Protein AF-A0A8D8B801-F1 (afdb_monomer)

Radius of gyration: 15.99 Å; Cα contacts (8 Å, |Δi|>4): 136; chains: 1; bounding box: 34×31×48 Å

Secondary structure (DSSP, 8-state):
-HHHHHTT-SEEEE--S-TTSTT--TTHHHHHHHHHHHHHHHHHHHHHHHTSPPPEEEEEEE--HHHHHHH--HHHHTTT-SEEEEE---SS-TTSSS--

Mean predicted aligned error: 2.22 Å

pLDDT: mean 98.2, std 1.42, range [85.69, 98.88]

Solvent-accessible surface area (backbone atoms only — not comparable to full-atom values): 5796 Å² total; per-residue (Å²): 107,69,66,37,63,74,73,70,48,66,49,51,71,45,79,64,89,38,38,31,33,94,85,40,53,65,67,35,16,60,49,50,40,49,50,41,44,54,50,41,53,51,27,48,51,49,14,67,75,68,75,46,82,55,53,45,39,33,31,48,40,72,64,47,67,67,59,37,69,46,22,49,54,62,82,60,40,61,74,39,36,78,49,74,46,67,46,86,60,84,85,58,57,90,92,52,97,62,92,117

Nearest PDB structures (foldseek):
  8fra-assembly3_C  TM=9.964E-01  e=2.620E-12  Mus musculus
  3rm4-assembly1_A  TM=1.000E+00  e=6.123E-12  Homo sapiens
  5hbf-assembly3_A  TM=9.981E-01  e=1.102E-11  Homo sapiens
  1hkk-assembly1_A  TM=1.001E+00  e=2.260E-11  Homo sapiens
  1lg2-assembly1_A  TM=9.950E-01  e=1.983E-11  Homo sapiens

Structure (mmCIF, N/CA/C/O backbone):
data_AF-A0A8D8B801-F1
#
_entry.id   AF-A0A8D8B801-F1
#
loop_
_atom_site.group_PDB
_atom_site.id
_atom_site.type_symbol
_atom_site.label_atom_id
_atom_site.label_alt_id
_atom_site.label_comp_id
_atom_site.label_asym_id
_atom_site.label_entity_id
_atom_site.label_seq_id
_atom_site.pdbx_PDB_ins_code
_atom_site.Cartn_x
_atom_site.Cartn_y
_atom_site.Cartn_z
_atom_site.occupancy
_atom_site.B_iso_or_equiv
_atom_site.auth_seq_id
_atom_site.auth_comp_id
_atom_site.auth_asym_id
_atom_site.auth_atom_id
_atom_site.pdbx_PDB_model_num
ATOM 1 N N . ILE A 1 1 ? -14.429 1.336 5.084 1.00 97.62 1 ILE A N 1
ATOM 2 C CA . ILE A 1 1 ? -14.723 0.855 6.463 1.00 97.62 1 ILE A CA 1
ATOM 3 C C . ILE A 1 1 ? -16.054 0.115 6.546 1.00 97.62 1 ILE A C 1
ATOM 5 O O . ILE A 1 1 ? -16.033 -1.063 6.875 1.00 97.62 1 ILE A O 1
ATOM 9 N N . GLN A 1 2 ? -17.192 0.752 6.230 1.00 98.19 2 GLN A N 1
ATOM 10 C CA . GLN A 1 2 ? -18.514 0.112 6.347 1.00 98.19 2 GLN A CA 1
ATOM 11 C C . GLN A 1 2 ? -18.580 -1.242 5.632 1.00 98.19 2 GLN A C 1
ATOM 13 O O . GLN A 1 2 ? -19.030 -2.210 6.232 1.00 98.19 2 GLN A O 1
ATOM 18 N N . PHE A 1 3 ? -18.071 -1.326 4.400 1.00 98.75 3 PHE A N 1
ATOM 19 C CA . PHE A 1 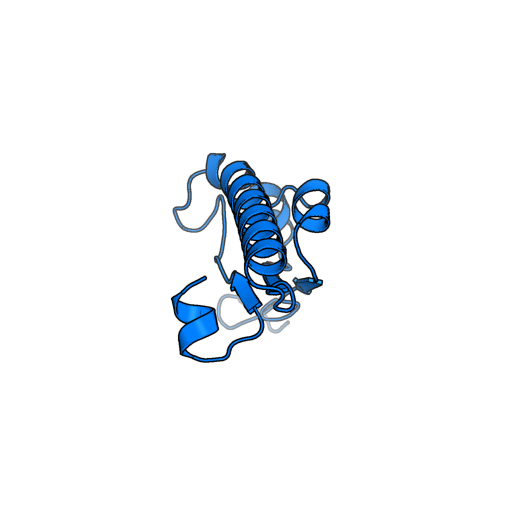3 ? -18.004 -2.577 3.640 1.00 98.75 3 PHE A CA 1
ATOM 20 C C . PHE A 1 3 ? -17.279 -3.689 4.417 1.00 98.75 3 PHE A C 1
ATOM 22 O O . PHE A 1 3 ? -17.859 -4.735 4.684 1.00 98.75 3 PHE A O 1
ATOM 29 N N . LEU A 1 4 ? -16.052 -3.419 4.872 1.00 98.69 4 LEU A N 1
ATOM 30 C CA . LEU A 1 4 ? -15.227 -4.373 5.621 1.00 98.69 4 LEU A CA 1
ATOM 31 C C . LEU A 1 4 ? -15.934 -4.856 6.890 1.00 98.69 4 LEU A C 1
ATOM 33 O O . LEU A 1 4 ? -16.021 -6.053 7.134 1.00 98.69 4 LEU A O 1
ATOM 37 N N . ARG A 1 5 ? -16.521 -3.930 7.658 1.00 98.19 5 ARG A N 1
ATOM 38 C CA . ARG A 1 5 ? -17.266 -4.268 8.878 1.00 98.19 5 ARG A CA 1
ATOM 39 C C . ARG A 1 5 ? -18.551 -5.049 8.597 1.00 98.19 5 ARG A C 1
ATOM 41 O O . ARG A 1 5 ? -18.881 -5.935 9.373 1.00 98.19 5 ARG A O 1
ATOM 48 N N . THR A 1 6 ? -19.257 -4.735 7.510 1.00 98.56 6 THR A N 1
ATOM 49 C CA . THR A 1 6 ? -20.506 -5.416 7.115 1.00 98.56 6 THR A CA 1
ATOM 50 C C . THR A 1 6 ? -20.243 -6.883 6.787 1.00 98.56 6 THR A C 1
ATOM 52 O O . THR A 1 6 ? -21.009 -7.745 7.201 1.00 98.56 6 THR A O 1
ATOM 55 N N . TYR A 1 7 ? -19.142 -7.167 6.090 1.00 98.62 7 TYR A N 1
ATOM 56 C CA . TYR A 1 7 ? -18.802 -8.519 5.645 1.00 98.62 7 TYR A CA 1
ATOM 57 C C . TYR A 1 7 ? -17.802 -9.244 6.555 1.00 98.62 7 TYR A C 1
ATOM 59 O O . TYR A 1 7 ? -17.380 -10.349 6.234 1.00 98.62 7 TYR A O 1
ATOM 67 N N . GLY A 1 8 ? -17.444 -8.654 7.699 1.00 98.19 8 GLY A N 1
ATOM 68 C CA . GLY A 1 8 ? -16.581 -9.294 8.692 1.00 98.19 8 GLY A CA 1
ATOM 69 C C . GLY A 1 8 ? -15.114 -9.432 8.275 1.00 98.19 8 GLY A C 1
ATOM 70 O O . GLY A 1 8 ? -14.441 -10.327 8.769 1.00 98.19 8 GLY A O 1
ATOM 71 N N . PHE A 1 9 ? -14.611 -8.569 7.388 1.00 98.75 9 PHE A N 1
ATOM 72 C CA . PHE A 1 9 ? -13.186 -8.521 7.058 1.00 98.75 9 PHE A CA 1
ATOM 73 C C . PHE A 1 9 ? -12.375 -7.828 8.158 1.00 98.75 9 PHE A C 1
ATOM 75 O O . PHE A 1 9 ? -12.814 -6.835 8.749 1.00 98.75 9 PHE A O 1
ATOM 82 N N . ASP A 1 10 ? -11.145 -8.301 8.355 1.00 98.62 10 ASP A N 1
ATOM 83 C CA . ASP A 1 10 ? -10.192 -7.735 9.314 1.00 98.62 10 ASP A CA 1
ATOM 84 C C . ASP A 1 10 ? -9.331 -6.605 8.737 1.00 98.62 10 ASP A C 1
ATOM 86 O O . ASP A 1 10 ? -8.613 -5.941 9.482 1.00 98.62 10 ASP A O 1
ATOM 90 N N . GLY A 1 11 ? -9.391 -6.357 7.429 1.00 98.62 11 GLY A N 1
ATOM 91 C CA . GLY A 1 11 ? -8.564 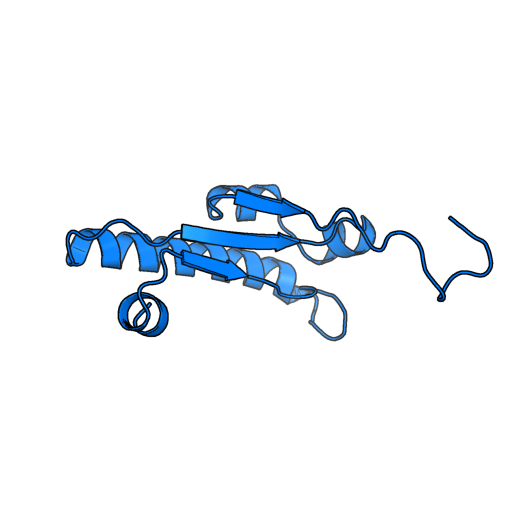-5.358 6.763 1.00 98.62 11 GLY A CA 1
ATOM 92 C C . GLY A 1 11 ? -8.825 -5.257 5.266 1.00 98.62 11 GLY A C 1
ATOM 93 O O . GLY A 1 11 ? -9.752 -5.880 4.749 1.00 98.62 11 GLY A O 1
ATOM 94 N N . MET A 1 12 ? -8.009 -4.456 4.589 1.00 98.69 12 MET A N 1
ATOM 95 C CA . MET A 1 12 ? -8.029 -4.265 3.140 1.00 98.69 12 MET A CA 1
ATOM 96 C C . MET A 1 12 ? -6.610 -4.368 2.586 1.00 98.69 12 MET A C 1
ATOM 98 O O . MET A 1 12 ? -5.687 -3.795 3.162 1.00 98.69 12 MET A O 1
ATOM 102 N N . ASP A 1 13 ? -6.468 -5.064 1.463 1.00 98.88 13 ASP A N 1
ATOM 103 C CA . ASP A 1 13 ? -5.235 -5.125 0.683 1.00 98.88 13 ASP A CA 1
ATOM 104 C C . ASP A 1 13 ? -5.392 -4.246 -0.563 1.00 98.88 13 ASP A C 1
ATOM 106 O O . ASP A 1 13 ? -6.384 -4.360 -1.288 1.00 98.88 13 ASP A O 1
ATOM 110 N N . LEU A 1 14 ? -4.464 -3.312 -0.763 1.00 98.75 14 LEU A N 1
ATOM 111 C CA . LEU A 1 14 ? -4.425 -2.442 -1.932 1.00 98.75 14 LEU A CA 1
ATOM 112 C C . LEU A 1 14 ? -3.629 -3.118 -3.046 1.00 98.75 14 LEU A C 1
ATOM 114 O O . LEU A 1 14 ? -2.408 -3.215 -2.960 1.00 98.75 14 LEU A O 1
ATOM 118 N N . ASP A 1 15 ? -4.322 -3.513 -4.107 1.00 98.69 15 ASP A N 1
ATOM 119 C CA . ASP A 1 15 ? -3.723 -4.110 -5.301 1.00 98.69 15 ASP A CA 1
ATOM 120 C C . ASP A 1 15 ? -3.861 -3.159 -6.503 1.00 98.69 15 ASP A C 1
ATOM 122 O O . ASP A 1 15 ? -4.682 -3.338 -7.405 1.00 98.69 15 ASP A O 1
ATOM 126 N N . TRP A 1 16 ? -3.128 -2.040 -6.446 1.00 98.62 16 TRP A N 1
ATOM 127 C CA . TRP A 1 16 ? -3.059 -1.073 -7.543 1.00 98.62 16 TRP A CA 1
ATOM 128 C C . TRP A 1 16 ? -1.807 -1.339 -8.376 1.00 98.62 16 TRP A C 1
ATOM 130 O O . TRP A 1 16 ? -0.691 -1.044 -7.948 1.00 98.62 16 TRP A O 1
ATOM 140 N N . GLU A 1 17 ? -2.011 -1.803 -9.611 1.00 98.44 17 GLU A N 1
ATOM 141 C CA . GLU A 1 17 ? -0.948 -2.037 -10.586 1.00 98.44 17 GLU A CA 1
ATOM 142 C C . GLU A 1 17 ? -0.912 -1.011 -11.740 1.00 98.44 17 GLU A C 1
ATOM 144 O O . GLU A 1 17 ? -1.620 -1.144 -12.737 1.00 98.44 17 GLU A O 1
ATOM 149 N N . TYR A 1 18 ? -0.081 0.026 -11.713 1.00 98.44 18 TYR A N 1
ATOM 150 C CA . TYR A 1 18 ? 0.731 0.502 -10.594 1.00 98.44 18 TYR A CA 1
ATOM 151 C C . TYR A 1 18 ? 0.652 2.033 -10.567 1.00 98.44 18 TYR A C 1
ATOM 153 O O . TYR A 1 18 ? 0.496 2.627 -11.642 1.00 98.44 18 TYR A O 1
ATOM 161 N N . PRO A 1 19 ? 0.766 2.693 -9.402 1.00 98.62 19 PRO A N 1
ATOM 162 C CA . PRO A 1 19 ? 0.903 4.146 -9.357 1.00 98.62 19 PRO A CA 1
ATOM 163 C C . PRO A 1 19 ? 2.048 4.610 -10.269 1.00 98.62 19 PRO A C 1
ATOM 165 O O . PRO A 1 19 ? 3.093 3.962 -10.331 1.00 98.62 19 PRO A O 1
ATOM 168 N N . GLY A 1 20 ? 1.843 5.687 -11.029 1.00 98.25 20 GLY A N 1
ATOM 169 C CA . GLY A 1 20 ? 2.844 6.212 -11.967 1.00 98.25 20 GLY A CA 1
ATOM 170 C C . GLY A 1 20 ? 3.108 5.334 -13.202 1.00 98.25 20 GLY A C 1
ATOM 171 O O . GLY A 1 20 ? 4.059 5.578 -13.939 1.00 98.25 20 GLY A O 1
ATOM 172 N N . SER A 1 2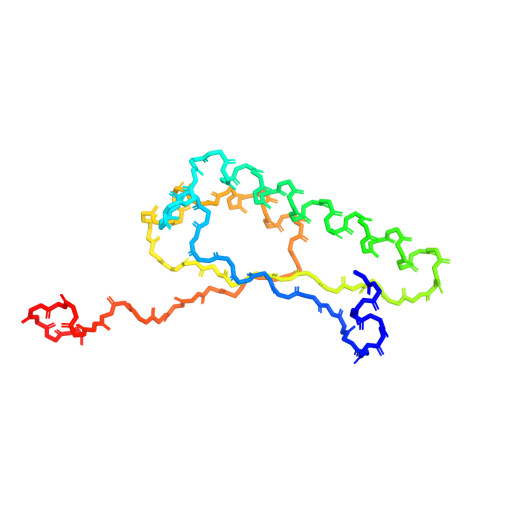1 ? 2.304 4.295 -13.449 1.00 97.50 21 SER A N 1
ATOM 173 C CA . SER A 1 21 ? 2.460 3.368 -14.578 1.00 97.50 21 SER A CA 1
ATOM 174 C C . SER A 1 21 ? 1.111 2.951 -15.172 1.00 97.50 21 SER A C 1
ATOM 176 O O . SER A 1 21 ? 0.051 3.179 -14.599 1.00 97.50 21 SER A O 1
ATOM 178 N N . ARG A 1 22 ? 1.124 2.327 -16.361 1.00 96.75 22 ARG A N 1
ATOM 179 C CA . ARG A 1 22 ? -0.087 1.783 -17.024 1.00 96.75 22 ARG A CA 1
ATOM 180 C C . ARG A 1 22 ? -1.229 2.808 -17.182 1.00 96.75 22 ARG A C 1
ATOM 182 O O . ARG A 1 22 ? -2.403 2.458 -17.123 1.00 96.75 22 ARG A O 1
ATOM 189 N N . GLY A 1 23 ? -0.873 4.072 -17.416 1.00 97.81 23 GLY A N 1
ATOM 190 C CA . GLY A 1 23 ? -1.816 5.184 -17.575 1.00 97.81 23 GLY A CA 1
ATOM 191 C C . GLY A 1 23 ? -2.095 5.977 -16.294 1.00 97.81 23 GLY A C 1
ATOM 192 O O . GLY A 1 23 ? -2.723 7.029 -16.382 1.00 97.81 23 GLY A O 1
ATOM 193 N N . SER A 1 24 ? -1.602 5.529 -15.135 1.00 98.38 24 SER A N 1
ATOM 194 C CA . SER A 1 24 ? -1.574 6.334 -13.912 1.00 98.38 24 SER A CA 1
ATOM 195 C C . SER A 1 24 ? -0.530 7.457 -14.044 1.00 98.38 24 SER A C 1
ATOM 197 O O . SER A 1 24 ? 0.607 7.180 -14.442 1.00 98.38 24 SER A O 1
ATOM 199 N N . PRO A 1 25 ? -0.894 8.725 -13.781 1.00 98.38 25 PRO A N 1
ATOM 200 C CA .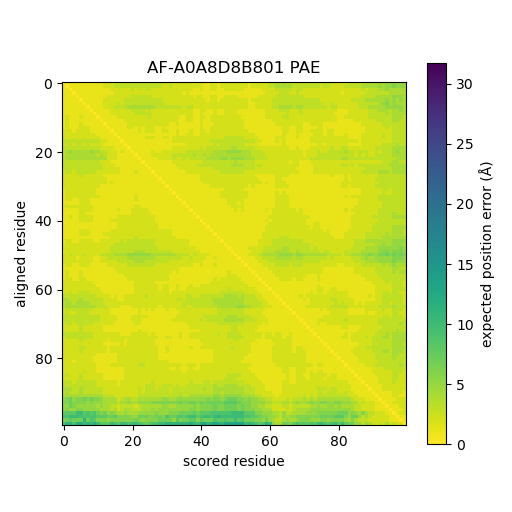 PRO A 1 25 ? 0.026 9.850 -13.894 1.00 98.38 25 PRO A CA 1
ATOM 201 C C . PRO A 1 25 ? 1.101 9.850 -12.783 1.00 98.38 25 PRO A C 1
ATOM 203 O O . PRO A 1 25 ? 0.888 9.255 -11.726 1.00 98.38 25 PRO A O 1
ATOM 206 N N . PRO A 1 26 ? 2.249 10.533 -12.975 1.00 98.31 26 PRO A N 1
ATOM 207 C CA . PRO A 1 26 ? 3.372 10.497 -12.029 1.00 98.31 26 PRO A CA 1
ATOM 208 C C . PRO A 1 26 ? 3.031 10.951 -10.604 1.00 98.31 26 PRO A C 1
ATOM 210 O O . PRO A 1 26 ? 3.625 10.461 -9.646 1.00 98.31 26 PRO A O 1
ATOM 213 N N . GLU A 1 27 ? 2.065 11.862 -10.438 1.00 98.62 27 GLU A N 1
ATOM 214 C CA . GLU A 1 27 ? 1.645 12.358 -9.119 1.00 98.62 27 GLU A CA 1
ATOM 215 C C . GLU A 1 27 ? 0.965 11.276 -8.268 1.00 98.62 27 GLU A C 1
ATOM 217 O O . GLU A 1 27 ? 0.812 11.439 -7.053 1.00 98.62 27 GLU A O 1
ATOM 222 N N . ASP A 1 28 ? 0.549 10.165 -8.880 1.00 98.81 28 ASP A N 1
ATOM 223 C CA . ASP A 1 28 ? -0.064 9.062 -8.151 1.00 98.81 28 ASP A CA 1
ATOM 224 C C . ASP A 1 28 ? 0.929 8.340 -7.238 1.00 98.81 28 ASP A C 1
ATOM 226 O O . ASP A 1 28 ? 0.495 7.726 -6.266 1.00 98.81 28 ASP A O 1
ATOM 230 N N . LYS A 1 29 ? 2.243 8.506 -7.444 1.00 98.62 29 LYS A N 1
ATOM 231 C CA . LYS A 1 29 ? 3.260 8.075 -6.478 1.00 98.62 29 LYS A CA 1
ATOM 232 C C . LYS A 1 29 ? 3.003 8.671 -5.091 1.00 98.62 29 LYS A C 1
ATOM 234 O O . LYS A 1 29 ? 2.900 7.942 -4.107 1.00 98.62 29 LYS A O 1
ATOM 239 N N . GLN A 1 30 ? 2.847 9.994 -5.009 1.00 98.81 30 GLN A N 1
ATOM 240 C CA . GLN A 1 30 ? 2.584 10.687 -3.744 1.00 98.81 30 GLN A CA 1
ATOM 241 C C . GLN A 1 30 ? 1.143 10.482 -3.271 1.00 98.81 30 GLN A C 1
ATOM 243 O O . GLN A 1 30 ? 0.884 10.396 -2.069 1.00 98.81 30 GLN A O 1
ATOM 248 N N . ARG A 1 31 ? 0.180 10.389 -4.196 1.00 98.81 31 ARG A N 1
A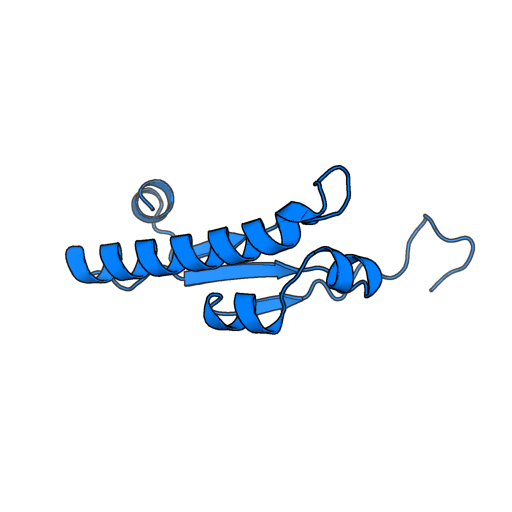TOM 249 C CA . ARG A 1 31 ? -1.222 10.141 -3.822 1.00 98.81 31 ARG A CA 1
ATOM 250 C C . ARG A 1 31 ? -1.428 8.743 -3.258 1.00 98.81 31 ARG A C 1
ATOM 252 O O . ARG A 1 31 ? -2.270 8.590 -2.381 1.00 98.81 31 ARG A O 1
ATOM 259 N N . PHE A 1 32 ? -0.660 7.746 -3.695 1.00 98.88 32 PHE A N 1
ATOM 260 C CA . PHE A 1 32 ? -0.689 6.413 -3.100 1.00 98.88 32 PHE A CA 1
ATOM 261 C C . PHE A 1 32 ? -0.214 6.443 -1.640 1.00 98.88 32 PHE A C 1
ATOM 263 O O . PHE A 1 32 ? -0.874 5.881 -0.765 1.00 98.88 32 PHE A O 1
ATOM 270 N N . THR A 1 33 ? 0.860 7.181 -1.342 1.00 98.88 33 THR A N 1
ATOM 271 C CA . THR A 1 33 ? 1.302 7.434 0.038 1.00 98.88 33 THR A CA 1
ATOM 272 C C . THR A 1 33 ? 0.225 8.128 0.867 1.00 98.88 33 THR A C 1
ATOM 274 O O . THR A 1 33 ? -0.069 7.698 1.985 1.00 98.88 33 THR A O 1
ATOM 277 N N . LEU A 1 34 ? -0.396 9.176 0.315 1.00 98.88 34 LEU A N 1
ATOM 278 C CA . LEU A 1 34 ? -1.479 9.902 0.978 1.00 98.88 34 LEU A CA 1
ATOM 279 C C . LEU A 1 34 ? -2.674 8.985 1.266 1.00 98.88 34 LEU A C 1
ATOM 281 O O . LEU A 1 34 ? -3.182 8.983 2.383 1.00 98.88 34 LEU A O 1
ATOM 285 N N . LEU A 1 35 ? -3.063 8.154 0.299 1.00 98.88 35 LEU A N 1
ATOM 286 C CA . LEU A 1 35 ? -4.124 7.165 0.455 1.00 98.88 35 LEU A CA 1
ATOM 287 C C . LEU A 1 35 ? -3.817 6.189 1.598 1.00 98.88 35 LEU A C 1
ATOM 289 O O . LEU A 1 35 ? -4.683 5.944 2.437 1.00 98.88 35 LEU A O 1
ATOM 293 N N . CYS A 1 36 ? -2.593 5.654 1.663 1.00 98.88 36 CYS A N 1
ATOM 294 C CA . CYS A 1 36 ? -2.189 4.735 2.731 1.00 98.88 36 CYS A CA 1
ATOM 295 C C . CYS A 1 36 ? -2.287 5.399 4.110 1.00 98.88 36 CYS A C 1
ATOM 297 O O . CYS A 1 36 ? -2.834 4.816 5.048 1.00 98.88 36 CYS A O 1
ATOM 299 N N . LYS A 1 37 ? -1.798 6.639 4.216 1.00 98.88 37 LYS A N 1
ATOM 300 C CA . LYS A 1 37 ? -1.873 7.437 5.440 1.00 98.88 37 LYS A CA 1
ATOM 301 C C . LYS A 1 37 ? -3.320 7.663 5.881 1.00 98.88 37 LYS A C 1
ATOM 303 O O . LYS A 1 37 ? -3.666 7.347 7.017 1.00 98.88 37 LYS A O 1
ATOM 308 N N . GLU A 1 38 ? -4.164 8.184 4.992 1.00 98.88 38 GLU A N 1
ATOM 309 C CA . GLU A 1 38 ? -5.556 8.524 5.307 1.00 98.88 38 GLU A CA 1
ATOM 310 C C . GLU A 1 38 ? -6.382 7.284 5.674 1.00 98.88 38 GLU A C 1
ATOM 312 O O . GLU A 1 38 ? -7.211 7.332 6.585 1.00 98.88 38 GLU A O 1
ATOM 317 N N . LEU A 1 39 ? -6.134 6.146 5.015 1.00 98.81 39 LEU A N 1
ATOM 318 C CA . LEU A 1 39 ? -6.780 4.880 5.358 1.00 98.81 39 LEU A CA 1
ATOM 319 C C . LEU A 1 39 ? -6.386 4.398 6.754 1.00 98.81 39 LEU A C 1
ATOM 321 O O . LEU A 1 39 ? -7.275 4.026 7.525 1.00 98.81 39 LEU A O 1
ATOM 325 N N . LEU A 1 40 ? -5.095 4.430 7.102 1.00 98.75 40 LEU A N 1
ATOM 326 C CA . LEU A 1 40 ? -4.648 4.045 8.440 1.00 98.75 40 LEU A CA 1
ATOM 327 C C . LEU A 1 40 ? -5.258 4.962 9.509 1.00 98.75 40 LEU A C 1
ATOM 329 O O . LEU A 1 40 ? -5.817 4.464 10.487 1.00 98.75 40 LEU A O 1
ATOM 333 N N . GLU A 1 41 ? -5.211 6.282 9.310 1.00 98.81 41 GLU A N 1
ATOM 334 C CA . GLU A 1 41 ? -5.794 7.263 10.236 1.00 98.81 41 GLU A CA 1
ATOM 335 C C . GLU A 1 41 ? -7.300 7.026 10.430 1.00 98.81 41 GLU A C 1
ATOM 337 O O . GLU A 1 41 ? -7.799 7.009 11.561 1.00 98.81 41 GLU A O 1
ATOM 342 N N . ALA A 1 42 ? -8.032 6.757 9.344 1.00 98.81 42 ALA A N 1
ATOM 343 C CA . ALA A 1 42 ? -9.454 6.440 9.405 1.00 98.81 42 ALA A CA 1
ATOM 344 C C . ALA A 1 42 ? -9.729 5.112 10.137 1.00 98.81 42 ALA A C 1
ATOM 346 O O . ALA A 1 42 ? -10.693 5.013 10.902 1.00 98.81 42 ALA A O 1
ATOM 347 N N . TYR A 1 43 ? -8.892 4.089 9.936 1.00 98.75 43 TYR A N 1
ATOM 348 C CA . TYR A 1 43 ? -9.019 2.795 10.615 1.00 98.75 43 TYR A CA 1
ATOM 349 C C . TYR A 1 43 ? -8.704 2.906 12.108 1.00 98.75 43 TYR A C 1
ATOM 351 O O . TYR A 1 43 ? -9.392 2.293 12.928 1.00 98.75 43 TYR A O 1
ATOM 359 N N . GLU A 1 44 ? -7.700 3.699 12.485 1.00 98.75 44 GLU A N 1
ATOM 360 C CA . GLU A 1 44 ? -7.396 4.004 13.883 1.00 98.75 44 GLU A CA 1
ATOM 361 C C . GLU A 1 44 ? -8.540 4.747 14.568 1.00 98.75 44 GLU A C 1
ATOM 363 O O . GLU A 1 44 ? -8.933 4.384 15.680 1.00 98.75 44 GLU A O 1
ATOM 368 N N . ALA A 1 45 ? -9.079 5.777 13.912 1.00 98.81 45 ALA A N 1
ATOM 369 C CA . ALA A 1 45 ? -10.186 6.560 14.439 1.00 98.81 45 ALA A CA 1
ATOM 370 C C . ALA A 1 45 ? -11.435 5.693 14.651 1.00 98.81 45 ALA A C 1
ATOM 372 O O . ALA A 1 45 ? -12.042 5.747 15.722 1.00 98.81 45 ALA A O 1
ATOM 373 N N . GLU A 1 46 ? -11.793 4.844 13.682 1.00 98.75 46 GLU A N 1
ATOM 374 C CA . GLU A 1 46 ? -12.944 3.947 13.827 1.00 98.75 46 GLU A CA 1
ATOM 375 C C . GLU A 1 46 ? -12.726 2.879 14.904 1.00 98.75 46 GLU A C 1
ATOM 377 O O . GLU A 1 46 ? -13.635 2.630 15.702 1.00 98.75 46 GLU A O 1
ATOM 382 N N . GLY A 1 47 ? -11.528 2.293 14.990 1.00 98.50 47 GLY A N 1
ATOM 383 C CA . GLY A 1 47 ? -11.200 1.326 16.039 1.00 98.50 47 GLY A CA 1
ATOM 384 C C . GLY A 1 47 ? -11.343 1.935 17.438 1.00 98.50 47 GLY A C 1
ATOM 385 O O . GLY A 1 47 ? -12.002 1.360 18.306 1.00 98.50 47 GLY A O 1
ATOM 386 N N . LYS A 1 48 ? -10.818 3.154 17.636 1.00 98.56 48 LYS A N 1
ATOM 387 C CA . LYS A 1 48 ? -10.954 3.904 18.898 1.00 98.56 48 LYS A CA 1
ATOM 388 C C . LYS A 1 48 ? -12.413 4.249 19.208 1.00 98.56 48 LYS A C 1
ATOM 390 O O . LYS A 1 48 ? -12.850 4.050 20.336 1.00 98.56 48 LYS A O 1
ATOM 395 N N . ALA A 1 49 ? -13.171 4.737 18.224 1.00 98.56 49 ALA A N 1
ATOM 396 C CA . ALA A 1 49 ? -14.555 5.174 18.420 1.00 98.56 49 ALA A CA 1
ATOM 397 C C . ALA A 1 49 ? -15.528 4.018 18.711 1.00 98.56 49 ALA A C 1
ATOM 399 O O . ALA A 1 49 ? -16.517 4.205 19.415 1.00 98.56 49 ALA A O 1
ATOM 400 N N . THR A 1 50 ? -15.266 2.826 18.169 1.00 98.19 50 THR A N 1
ATOM 401 C CA . THR A 1 50 ? -16.165 1.664 18.291 1.00 98.19 50 THR A CA 1
ATOM 402 C C . THR A 1 50 ? -15.721 0.645 19.340 1.00 98.19 50 THR A C 1
ATOM 404 O O . THR A 1 50 ? -16.474 -0.282 19.639 1.00 98.19 50 THR A O 1
ATOM 407 N N . GLY A 1 51 ? -14.499 0.766 19.869 1.00 98.25 51 GLY A N 1
ATOM 408 C CA . GLY A 1 51 ? -13.885 -0.239 20.742 1.00 98.25 51 GLY A CA 1
ATOM 409 C C . GLY A 1 51 ? -13.515 -1.542 20.023 1.00 98.25 51 GLY A C 1
ATOM 410 O O . GLY A 1 51 ? -13.163 -2.527 20.671 1.00 98.25 51 GLY A O 1
ATOM 411 N N . ARG A 1 52 ? -13.607 -1.579 18.687 1.00 97.94 52 ARG A N 1
ATOM 412 C CA . ARG A 1 52 ? -13.212 -2.733 17.873 1.00 97.94 52 ARG A CA 1
ATOM 413 C C . ARG A 1 52 ? -11.721 -2.691 17.573 1.00 97.94 52 ARG A C 1
ATOM 415 O O . ARG A 1 52 ? -11.097 -1.633 17.534 1.00 97.94 52 ARG A O 1
ATOM 422 N N . ARG A 1 53 ? -11.149 -3.858 17.272 1.00 98.06 53 ARG A N 1
ATOM 423 C CA . ARG A 1 53 ? -9.783 -3.944 16.748 1.00 98.06 53 ARG A CA 1
ATOM 424 C C . ARG A 1 53 ? -9.674 -3.120 15.460 1.00 98.06 53 ARG A C 1
ATOM 426 O O . ARG A 1 53 ? -10.537 -3.239 14.585 1.00 98.06 53 ARG A O 1
ATOM 433 N N . ARG A 1 54 ? -8.6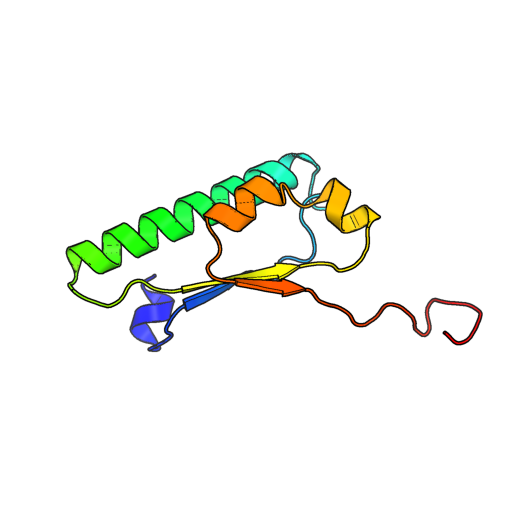19 -2.307 15.352 1.00 98.50 54 ARG A N 1
ATOM 434 C CA . ARG A 1 54 ? -8.273 -1.554 14.137 1.00 98.50 54 ARG A CA 1
ATOM 435 C C . ARG A 1 54 ? -8.199 -2.504 12.937 1.00 98.50 54 ARG A C 1
ATOM 437 O O . ARG A 1 54 ? -7.620 -3.581 13.055 1.00 98.50 54 ARG A O 1
ATOM 444 N N . LEU A 1 55 ? -8.777 -2.095 11.811 1.00 98.81 55 LEU A N 1
ATOM 445 C CA . LEU A 1 55 ? -8.647 -2.814 10.542 1.00 98.81 55 LEU A CA 1
ATOM 446 C C . LEU A 1 55 ? -7.193 -2.773 10.049 1.00 98.81 55 LEU A C 1
ATOM 448 O O . LEU A 1 55 ? -6.525 -1.748 10.189 1.00 98.81 55 LEU A O 1
ATOM 452 N N . MET A 1 56 ? -6.719 -3.872 9.470 1.00 98.81 56 MET A N 1
ATOM 453 C CA . MET A 1 56 ? -5.404 -3.937 8.837 1.00 98.81 56 MET A CA 1
ATOM 454 C C . MET A 1 56 ? -5.417 -3.257 7.468 1.00 98.81 56 MET A C 1
ATOM 456 O O . MET A 1 56 ? -6.435 -3.260 6.770 1.00 98.81 56 MET A O 1
ATOM 460 N N . LEU A 1 57 ? -4.274 -2.705 7.083 1.00 98.88 57 LEU A N 1
ATOM 461 C CA . LEU A 1 57 ? -4.029 -2.181 5.747 1.00 98.88 57 LEU A CA 1
ATOM 462 C C . LEU A 1 57 ? -2.749 -2.801 5.188 1.00 98.88 57 LEU A C 1
ATOM 464 O O . LEU A 1 57 ? -1.680 -2.631 5.767 1.00 98.88 57 LEU A O 1
ATOM 468 N N . SER A 1 58 ? -2.850 -3.494 4.063 1.00 98.88 58 SER A N 1
ATOM 469 C CA . SER A 1 58 ? -1.702 -4.032 3.326 1.00 98.88 58 SER A CA 1
ATOM 470 C C . SER A 1 58 ? -1.735 -3.573 1.870 1.00 98.88 58 SER A C 1
ATOM 472 O O . SER A 1 58 ? -2.697 -2.933 1.435 1.00 98.88 58 SER A O 1
ATOM 474 N N . ALA A 1 59 ? -0.665 -3.844 1.128 1.00 98.88 59 ALA A N 1
ATOM 475 C CA . ALA A 1 59 ? -0.638 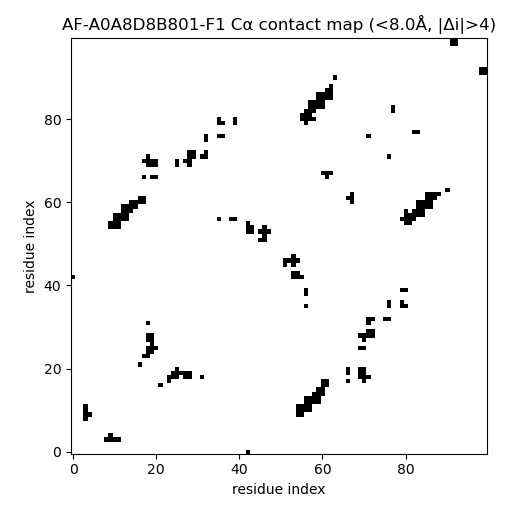-3.627 -0.312 1.00 98.88 59 ALA A CA 1
ATOM 476 C C . ALA A 1 59 ? 0.156 -4.721 -1.028 1.00 98.88 59 ALA A C 1
ATOM 478 O O . ALA A 1 59 ? 1.231 -5.116 -0.557 1.00 98.88 59 ALA A O 1
ATOM 479 N N . ALA A 1 60 ? -0.346 -5.142 -2.187 1.00 98.88 60 ALA A N 1
ATOM 480 C CA . ALA A 1 60 ? 0.416 -5.861 -3.193 1.00 98.88 60 ALA A CA 1
ATOM 481 C C . ALA A 1 60 ? 1.250 -4.858 -4.004 1.00 98.88 60 ALA A C 1
ATOM 483 O O . ALA A 1 60 ? 0.741 -3.845 -4.488 1.00 98.88 60 ALA A O 1
ATOM 484 N N . VAL A 1 61 ? 2.561 -5.092 -4.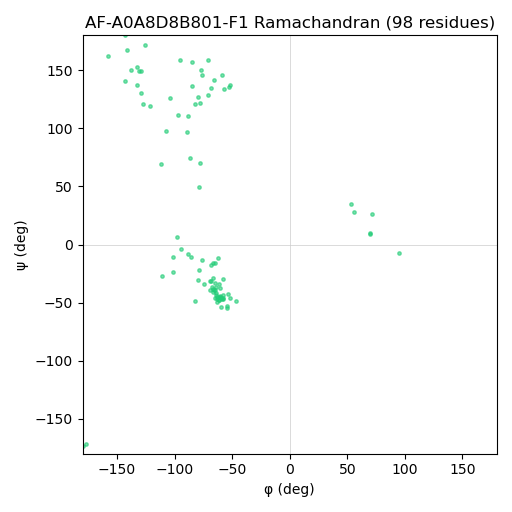101 1.00 98.69 61 VAL A N 1
ATOM 485 C CA . VAL A 1 61 ? 3.496 -4.160 -4.750 1.00 98.69 61 VAL A CA 1
ATOM 486 C C . VAL A 1 61 ? 4.375 -4.860 -5.774 1.00 98.69 61 VAL A C 1
ATOM 488 O O . VAL A 1 61 ? 4.729 -6.031 -5.621 1.00 98.69 61 VAL A O 1
ATOM 491 N N . SER A 1 62 ? 4.768 -4.118 -6.809 1.00 98.38 62 SER A N 1
ATOM 492 C CA . SER A 1 62 ? 5.658 -4.618 -7.857 1.00 98.38 62 SER A CA 1
ATOM 493 C C . SER A 1 62 ? 7.004 -5.091 -7.301 1.00 98.38 62 SER A C 1
ATOM 495 O O . SER A 1 62 ? 7.563 -4.470 -6.396 1.00 98.38 62 SER A O 1
ATOM 497 N N . ALA A 1 63 ? 7.574 -6.130 -7.915 1.00 98.00 63 ALA A N 1
ATOM 498 C CA . ALA A 1 63 ? 8.979 -6.504 -7.747 1.00 98.00 63 ALA A CA 1
ATOM 499 C C . ALA A 1 63 ? 9.904 -5.910 -8.837 1.00 98.00 63 ALA A C 1
ATOM 501 O O . ALA A 1 63 ? 11.125 -6.071 -8.779 1.00 98.00 63 ALA A O 1
ATOM 502 N N . GLY A 1 64 ? 9.348 -5.213 -9.835 1.00 97.88 64 GLY A N 1
ATOM 503 C CA . GLY A 1 64 ? 10.100 -4.614 -10.936 1.00 97.88 64 GLY A CA 1
ATOM 504 C C . GLY A 1 64 ? 10.705 -3.263 -10.556 1.00 97.88 64 GLY A C 1
ATOM 505 O O . GLY A 1 64 ? 9.980 -2.323 -10.242 1.00 97.88 64 GLY A O 1
ATOM 506 N N . LYS A 1 65 ? 12.037 -3.124 -10.638 1.00 97.62 65 LYS A N 1
ATOM 507 C CA . LYS A 1 65 ? 12.763 -1.919 -10.186 1.00 97.62 65 LYS A CA 1
ATOM 508 C C . LYS A 1 65 ? 12.247 -0.606 -10.792 1.00 97.62 65 LYS A C 1
ATOM 510 O O . LYS A 1 65 ? 12.113 0.363 -10.058 1.00 97.62 65 LYS A O 1
ATOM 515 N N . GLY A 1 66 ? 11.943 -0.581 -12.092 1.00 97.38 66 GLY A N 1
ATOM 516 C CA . GLY A 1 66 ? 11.415 0.621 -12.754 1.00 97.38 66 GLY A CA 1
ATOM 517 C C . GLY A 1 66 ? 10.056 1.040 -12.190 1.00 97.38 66 GLY A C 1
ATOM 518 O O . GLY A 1 66 ? 9.888 2.167 -11.745 1.00 97.38 66 GLY A O 1
ATOM 519 N N . THR A 1 67 ? 9.120 0.093 -12.095 1.00 98.19 67 THR A N 1
ATOM 520 C CA . THR A 1 67 ? 7.802 0.319 -11.486 1.00 98.19 67 THR A CA 1
ATOM 521 C C . THR A 1 67 ? 7.903 0.728 -10.019 1.00 98.19 67 THR A C 1
ATOM 523 O O . THR A 1 67 ? 7.152 1.587 -9.569 1.00 98.19 67 THR A O 1
ATOM 526 N N . ILE A 1 68 ? 8.848 0.147 -9.273 1.00 98.50 68 ILE A N 1
ATOM 527 C CA . ILE A 1 68 ? 9.101 0.520 -7.880 1.00 98.50 68 ILE A CA 1
ATOM 528 C C . ILE A 1 68 ? 9.531 1.988 -7.774 1.00 98.50 68 ILE A C 1
ATOM 530 O O . ILE A 1 68 ? 9.001 2.725 -6.940 1.00 98.50 68 ILE A O 1
ATOM 534 N N . ASP A 1 69 ? 10.481 2.411 -8.610 1.00 98.31 69 ASP A N 1
ATOM 535 C CA . ASP A 1 69 ? 11.019 3.773 -8.593 1.00 98.31 69 ASP A CA 1
ATOM 536 C C . ASP A 1 69 ? 9.955 4.813 -8.963 1.00 98.31 69 ASP A C 1
ATOM 538 O O . ASP A 1 69 ? 9.888 5.872 -8.329 1.00 98.31 69 ASP A O 1
ATOM 542 N N . ASP A 1 70 ? 9.100 4.497 -9.934 1.00 98.00 70 ASP A N 1
ATOM 543 C CA . ASP A 1 70 ? 8.050 5.397 -10.414 1.00 98.00 70 ASP A CA 1
ATOM 544 C C . ASP A 1 70 ? 6.818 5.415 -9.500 1.00 98.00 70 ASP A C 1
ATOM 546 O O . ASP A 1 70 ? 6.165 6.449 -9.386 1.00 98.00 70 ASP A O 1
ATOM 550 N N . GLY A 1 71 ? 6.510 4.304 -8.822 1.00 98.38 71 GLY A N 1
ATOM 551 C CA . GLY A 1 71 ? 5.234 4.129 -8.126 1.00 98.38 71 GLY A CA 1
ATOM 552 C C . GLY A 1 71 ? 5.246 4.322 -6.613 1.00 98.38 71 GLY A C 1
ATOM 553 O O . GLY A 1 71 ? 4.198 4.627 -6.045 1.00 98.38 71 GLY A O 1
ATOM 554 N N . TYR A 1 72 ? 6.387 4.168 -5.928 1.00 98.75 72 TYR A N 1
ATOM 555 C CA . TYR A 1 72 ? 6.376 4.049 -4.462 1.00 98.75 72 TYR A CA 1
ATOM 556 C C . TYR A 1 72 ? 7.340 4.995 -3.743 1.00 98.75 72 TYR A C 1
ATOM 558 O O . TYR A 1 72 ? 8.542 5.041 -4.011 1.00 98.75 72 TYR A O 1
ATOM 566 N N . GLU A 1 73 ? 6.837 5.706 -2.734 1.00 98.75 73 GLU A N 1
ATOM 567 C CA . GLU A 1 73 ? 7.665 6.303 -1.680 1.00 98.75 73 GLU A CA 1
ATOM 568 C C . GLU A 1 73 ? 7.889 5.261 -0.578 1.00 98.75 73 GLU A C 1
ATOM 570 O O . GLU A 1 73 ? 7.269 5.318 0.479 1.00 98.75 73 GLU A O 1
ATOM 575 N N . ILE A 1 74 ? 8.756 4.274 -0.843 1.00 98.25 74 ILE A N 1
ATOM 576 C CA . ILE A 1 74 ? 8.919 3.051 -0.026 1.00 98.25 74 ILE A CA 1
ATOM 577 C C . ILE A 1 74 ? 9.008 3.348 1.480 1.00 98.25 74 ILE A C 1
ATOM 579 O O . ILE A 1 74 ? 8.303 2.735 2.280 1.00 98.25 74 ILE A O 1
ATOM 583 N N . ALA A 1 75 ? 9.858 4.304 1.868 1.00 98.50 75 ALA A N 1
ATOM 584 C CA . ALA A 1 75 ? 10.061 4.661 3.270 1.00 98.50 75 ALA A CA 1
ATOM 585 C C . ALA A 1 75 ? 8.821 5.296 3.920 1.00 98.50 75 ALA A C 1
ATOM 587 O O . ALA A 1 75 ? 8.640 5.161 5.127 1.00 98.50 75 ALA A O 1
ATOM 588 N N . GLU A 1 76 ? 7.980 5.983 3.146 1.00 98.62 76 GLU A N 1
ATOM 589 C CA . GLU A 1 76 ? 6.757 6.607 3.646 1.00 98.62 76 GLU A CA 1
ATOM 590 C C . GLU A 1 76 ? 5.618 5.592 3.732 1.00 98.62 76 GLU A C 1
ATOM 592 O O . GLU A 1 76 ? 5.016 5.455 4.794 1.00 98.62 76 GLU A O 1
ATOM 597 N N . ILE A 1 77 ? 5.371 4.807 2.678 1.00 98.50 77 ILE A N 1
ATOM 598 C CA . ILE A 1 77 ? 4.296 3.800 2.689 1.00 98.50 77 ILE A CA 1
ATOM 599 C C . ILE A 1 77 ? 4.513 2.731 3.769 1.00 98.50 77 ILE A C 1
ATOM 601 O O . ILE A 1 77 ? 3.553 2.294 4.401 1.00 98.50 77 ILE A O 1
ATOM 605 N N . ALA A 1 78 ? 5.769 2.372 4.063 1.00 98.38 78 ALA A N 1
ATOM 606 C CA . ALA A 1 78 ? 6.110 1.410 5.112 1.00 98.38 78 ALA A CA 1
ATOM 607 C C . ALA A 1 78 ? 5.740 1.879 6.532 1.00 98.38 78 ALA A C 1
ATOM 609 O O . ALA A 1 78 ? 5.689 1.063 7.447 1.00 98.38 78 ALA A O 1
ATOM 610 N N . LYS A 1 79 ? 5.475 3.177 6.737 1.00 98.62 79 LYS A N 1
ATOM 611 C CA . LYS A 1 79 ? 4.983 3.704 8.022 1.00 98.62 79 LYS A CA 1
ATOM 612 C C . LYS A 1 79 ? 3.488 3.457 8.218 1.00 98.62 79 LYS A C 1
ATOM 614 O O . LYS A 1 79 ? 3.018 3.524 9.351 1.00 98.62 79 LYS A O 1
ATOM 619 N N . TYR A 1 80 ? 2.748 3.242 7.130 1.00 98.75 80 TYR A N 1
ATOM 620 C CA . TYR A 1 80 ? 1.284 3.210 7.132 1.00 98.75 80 TYR A CA 1
ATOM 621 C C . TYR A 1 80 ? 0.706 1.816 6.873 1.00 98.75 80 TYR A C 1
ATOM 623 O O . TYR A 1 80 ? -0.400 1.518 7.320 1.00 98.75 80 TYR A O 1
ATOM 631 N N . LEU A 1 81 ? 1.442 0.969 6.155 1.00 98.69 81 LEU A N 1
ATOM 632 C CA . LEU A 1 81 ? 1.047 -0.405 5.866 1.00 98.69 81 LEU A CA 1
ATOM 633 C C . LEU A 1 81 ? 1.450 -1.341 7.012 1.00 98.69 81 LEU A C 1
ATOM 635 O O . LEU A 1 81 ? 2.571 -1.284 7.510 1.00 98.69 81 LEU A O 1
ATOM 639 N N . ASP A 1 82 ? 0.546 -2.243 7.391 1.00 98.81 82 ASP A N 1
ATOM 640 C CA . ASP A 1 82 ? 0.801 -3.301 8.373 1.00 98.81 82 ASP A CA 1
ATOM 641 C C . ASP A 1 82 ? 1.820 -4.324 7.851 1.00 98.81 82 ASP A C 1
ATOM 643 O O . ASP A 1 82 ? 2.662 -4.819 8.600 1.00 98.81 82 ASP A O 1
ATOM 647 N N . PHE A 1 83 ? 1.738 -4.644 6.560 1.00 98.56 83 PHE A N 1
ATOM 648 C CA . PHE A 1 83 ? 2.704 -5.462 5.837 1.00 98.56 83 PHE A CA 1
ATOM 649 C C . PHE A 1 83 ? 2.611 -5.187 4.333 1.00 98.56 83 PHE A C 1
ATOM 651 O O . PHE A 1 83 ? 1.627 -4.633 3.840 1.00 98.56 83 PHE A O 1
ATOM 658 N N . ILE A 1 84 ? 3.661 -5.570 3.610 1.00 98.75 84 ILE A N 1
ATOM 659 C CA . ILE A 1 84 ? 3.809 -5.336 2.174 1.00 98.75 84 ILE A CA 1
ATOM 660 C C . ILE A 1 84 ? 3.967 -6.691 1.486 1.00 98.75 84 ILE A C 1
ATOM 662 O O . ILE A 1 84 ? 4.920 -7.423 1.764 1.00 98.75 84 ILE A O 1
ATOM 666 N N . ASN A 1 85 ? 3.044 -7.013 0.583 1.00 98.69 85 ASN A N 1
ATOM 667 C CA . ASN A 1 85 ? 3.074 -8.227 -0.223 1.00 98.69 85 ASN A CA 1
ATOM 668 C C . ASN A 1 85 ? 3.852 -7.940 -1.511 1.00 98.69 85 ASN A C 1
ATOM 670 O O . ASN A 1 85 ? 3.315 -7.386 -2.467 1.00 98.69 85 ASN A O 1
ATOM 674 N N . ILE A 1 86 ? 5.141 -8.278 -1.543 1.00 98.44 86 ILE A N 1
ATOM 675 C CA . ILE A 1 86 ? 5.962 -8.067 -2.743 1.00 98.44 86 ILE A CA 1
ATOM 676 C C . ILE A 1 86 ? 5.654 -9.177 -3.752 1.00 98.44 86 ILE A C 1
ATOM 678 O O . ILE A 1 86 ? 5.844 -10.356 -3.451 1.00 98.44 86 ILE A O 1
ATOM 682 N N . MET A 1 87 ? 5.209 -8.803 -4.952 1.00 98.56 87 MET A N 1
ATOM 683 C CA . MET A 1 87 ? 4.839 -9.729 -6.026 1.00 98.56 87 MET A CA 1
ATOM 684 C C . MET A 1 87 ? 6.079 -10.280 -6.738 1.00 98.56 87 MET A C 1
ATOM 686 O O . MET A 1 87 ? 6.392 -9.915 -7.867 1.00 98.56 87 MET A O 1
ATOM 690 N N . THR A 1 88 ? 6.841 -11.131 -6.04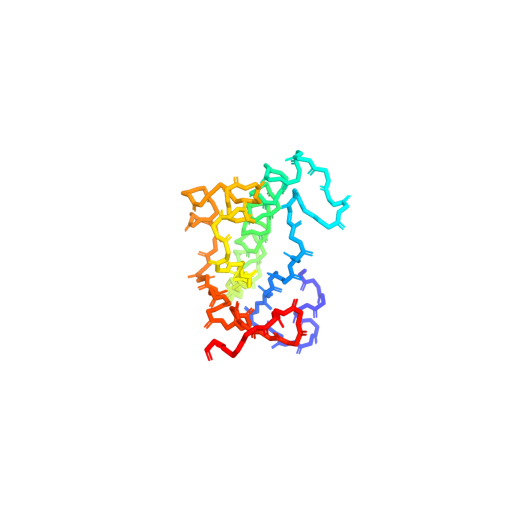5 1.00 98.31 88 THR A N 1
ATOM 691 C CA . THR A 1 88 ? 8.093 -11.744 -6.522 1.00 98.31 88 THR A CA 1
ATOM 692 C C . THR A 1 88 ? 7.854 -12.923 -7.471 1.00 98.31 88 THR A C 1
ATOM 694 O O . THR A 1 88 ? 8.430 -14.003 -7.328 1.00 98.31 88 THR A O 1
ATOM 697 N N . TYR A 1 89 ? 7.007 -12.699 -8.465 1.00 97.94 89 TYR A N 1
ATOM 698 C CA . TYR A 1 89 ? 6.658 -13.625 -9.536 1.00 97.94 89 TYR A CA 1
ATOM 699 C C . TYR A 1 89 ? 6.481 -12.845 -10.845 1.00 97.94 89 TYR A C 1
ATOM 701 O O . TYR A 1 89 ? 6.720 -11.641 -10.888 1.00 97.94 89 TYR A O 1
ATOM 709 N N . ASP A 1 90 ? 6.159 -13.548 -11.932 1.00 97.38 90 ASP A N 1
ATOM 710 C CA . ASP A 1 90 ? 5.986 -12.972 -13.275 1.00 97.38 90 ASP A CA 1
ATOM 711 C C . ASP A 1 90 ? 7.198 -12.175 -13.792 1.00 97.38 90 ASP A C 1
ATOM 713 O O . ASP A 1 90 ? 7.075 -11.288 -14.633 1.00 97.38 90 ASP A O 1
ATOM 717 N N . PHE A 1 91 ? 8.402 -12.522 -13.328 1.00 97.25 91 PHE A N 1
ATOM 718 C CA . PHE A 1 91 ? 9.648 -11.950 -13.848 1.00 97.25 91 PHE A CA 1
ATOM 719 C C . PHE A 1 91 ? 9.898 -12.329 -15.311 1.00 97.25 91 PHE A C 1
ATOM 721 O O . PHE A 1 91 ? 10.456 -11.533 -16.062 1.00 97.25 91 PHE A O 1
ATOM 728 N N . HIS A 1 92 ? 9.464 -13.528 -15.700 1.00 97.62 92 HIS A N 1
ATOM 729 C CA . HIS A 1 92 ? 9.641 -14.094 -17.030 1.00 97.62 92 HIS A CA 1
ATOM 730 C C . HIS A 1 92 ? 8.322 -14.645 -17.561 1.00 97.62 92 HIS A C 1
ATOM 732 O O . HIS A 1 92 ? 7.486 -15.131 -16.795 1.00 97.62 92 HIS A O 1
ATOM 738 N N . GLY A 1 93 ? 8.137 -14.608 -18.879 1.00 97.00 93 GLY A N 1
ATOM 739 C CA . GLY A 1 93 ? 6.910 -15.098 -19.500 1.00 97.00 93 GLY A CA 1
ATOM 740 C C . GLY A 1 93 ? 6.916 -15.034 -21.020 1.00 97.00 93 GLY A C 1
ATOM 741 O O . GLY A 1 93 ? 7.922 -14.741 -21.658 1.00 97.00 93 GLY A O 1
ATOM 742 N N . THR A 1 94 ? 5.759 -15.309 -21.626 1.00 96.50 94 THR A N 1
ATOM 743 C CA . THR A 1 94 ? 5.611 -15.426 -23.096 1.00 96.50 94 THR A CA 1
ATOM 744 C C . THR A 1 94 ? 5.919 -14.142 -23.877 1.00 96.50 94 THR A C 1
ATOM 746 O O . THR A 1 94 ? 6.045 -14.181 -25.099 1.00 96.50 94 THR A O 1
ATOM 749 N N . TRP A 1 95 ? 6.049 -13.008 -23.186 1.00 96.06 95 TRP A N 1
ATOM 750 C CA . TRP A 1 95 ? 6.446 -11.719 -23.754 1.00 96.06 95 TRP A CA 1
ATOM 751 C C . TRP A 1 95 ? 7.950 -11.619 -24.057 1.00 96.06 95 TRP A C 1
ATOM 753 O O . TRP A 1 95 ? 8.368 -10.703 -24.768 1.00 96.06 95 TRP A O 1
ATOM 763 N N . GLU A 1 96 ? 8.769 -12.546 -23.559 1.00 97.50 96 GLU A N 1
ATOM 764 C CA . GLU A 1 96 ? 10.203 -12.613 -23.841 1.00 97.50 96 GLU A CA 1
ATOM 765 C C . GLU A 1 96 ? 10.522 -13.580 -24.991 1.00 97.50 96 GLU A C 1
ATOM 767 O O . GLU A 1 96 ? 9.754 -14.478 -25.331 1.00 97.50 96 GLU A O 1
ATOM 772 N N . ARG A 1 97 ? 11.692 -13.403 -25.619 1.00 97.44 97 ARG A N 1
ATOM 773 C CA . ARG A 1 97 ? 12.154 -14.270 -26.723 1.00 97.44 97 ARG A CA 1
ATOM 774 C C . ARG A 1 97 ? 12.888 -15.529 -26.257 1.00 97.44 97 ARG A C 1
ATOM 776 O O . ARG A 1 97 ? 13.180 -16.392 -27.081 1.00 97.44 97 ARG A O 1
ATOM 783 N N . PHE A 1 98 ? 13.227 -15.604 -24.976 1.00 96.56 98 PHE A N 1
ATOM 784 C CA . PHE A 1 98 ? 14.011 -16.678 -24.379 1.00 96.56 98 PHE A CA 1
ATOM 785 C C . PHE A 1 98 ? 13.321 -17.153 -23.103 1.00 96.56 98 PHE A C 1
ATOM 787 O O . PHE A 1 98 ? 12.599 -16.385 -22.474 1.00 96.56 98 PHE A O 1
ATOM 794 N N . THR A 1 99 ? 13.537 -18.414 -22.735 1.00 95.19 99 THR A N 1
ATOM 795 C CA . THR A 1 99 ? 13.109 -18.935 -21.434 1.00 95.19 99 THR A CA 1
ATOM 796 C C . THR A 1 99 ? 13.934 -18.291 -20.326 1.00 95.19 99 THR A C 1
ATOM 798 O O . THR A 1 99 ? 15.160 -18.221 -20.460 1.00 95.19 99 THR A O 1
ATOM 801 N N . GLY A 1 100 ? 13.259 -17.863 -19.262 1.00 85.69 100 GLY A N 1
ATOM 802 C CA . GLY A 1 100 ? 13.872 -17.421 -18.009 1.00 85.69 100 GLY A CA 1
ATOM 803 C C . GLY A 1 100 ? 13.922 -18.508 -16.949 1.00 85.69 100 GLY A C 1
ATOM 804 O O . GLY A 1 100 ? 13.200 -19.521 -17.107 1.00 85.69 100 GLY A O 1
#

InterPro domains:
  IPR001223 Glycoside hydrolase family 18, catalytic domain [PF00704] (1-100)
  IPR001223 Glycoside hydrolase family 18, catalytic domain [PS51910] (1-100)
  IPR001579 Glycosyl hydrolase family 18, active site [PS01095] (9-17)
  IPR017853 Glycoside hydrolase superfamily [SSF51445] (1-100)
  IPR050314 Glycosyl hydrolase family 18 [PTHR11177] (1-100)

Foldseek 3Di:
DCVCVVVVHQADEAEDPFQQDPPHNQCQQVVVLVVLQVLQVVQVVCCVVPVHDRRAYEYEDEPDPVRPVRGYPPVSSVVRHPYYRYPPDPPDDPVDPDGD

Sequence (100 aa):
IQFLRTYGFDGMDLDWEYPGSRGSPPEDKQRFTLLCKELLEAYEAEGKATGRRRLMLSAAVSAGKGTIDDGYEIAEIAKYLDFINIMTYDFHGTWERFTG

Organism: Culex pipiens (NCBI:txid7175)